Protein AF-A0AAE2RBQ9-F1 (afdb_monomer_lite)

Organism: Agrobacterium vitis (NCBI:txid373)

Structure (mmCIF, N/CA/C/O backbone):
data_AF-A0AAE2RBQ9-F1
#
_entry.id   AF-A0AAE2RBQ9-F1
#
loop_
_atom_site.group_PDB
_atom_site.id
_atom_site.type_symbol
_atom_site.label_atom_id
_atom_site.label_alt_id
_atom_site.label_comp_id
_atom_site.label_asym_id
_atom_site.label_entity_id
_atom_site.label_seq_id
_atom_site.pdbx_PDB_ins_code
_atom_site.Cartn_x
_atom_site.Cartn_y
_atom_site.Cartn_z
_atom_site.occupancy
_atom_site.B_iso_or_equiv
_atom_site.auth_seq_id
_atom_site.auth_comp_id
_atom_site.auth_asym_id
_atom_site.auth_atom_id
_atom_site.pdbx_PDB_model_num
ATOM 1 N N . MET A 1 1 ? -11.592 -17.927 -0.700 1.00 56.91 1 MET A N 1
ATOM 2 C CA . MET A 1 1 ? -10.384 -17.081 -0.813 1.00 56.91 1 MET A CA 1
ATOM 3 C C . MET A 1 1 ? -10.678 -15.760 -0.129 1.00 56.91 1 MET A C 1
ATOM 5 O O . MET A 1 1 ? -11.742 -15.210 -0.393 1.00 56.91 1 MET A O 1
ATOM 9 N N . ALA A 1 2 ? -9.801 -15.288 0.758 1.00 71.31 2 ALA A N 1
ATOM 10 C CA . ALA A 1 2 ? -9.926 -13.933 1.293 1.00 71.31 2 ALA A CA 1
ATOM 11 C C . ALA A 1 2 ? -9.709 -12.911 0.156 1.00 71.31 2 ALA A C 1
ATOM 13 O O . ALA A 1 2 ? -8.939 -13.206 -0.762 1.00 71.31 2 ALA A O 1
ATOM 14 N N . PRO A 1 3 ? -10.379 -11.748 0.176 1.00 84.94 3 PRO A N 1
ATOM 15 C CA . PRO A 1 3 ? -10.129 -10.688 -0.792 1.00 84.94 3 PRO A CA 1
ATOM 16 C C . PRO A 1 3 ? -8.656 -10.264 -0.810 1.00 84.94 3 PRO A C 1
ATOM 18 O O . PRO A 1 3 ? -7.997 -10.229 0.232 1.00 84.94 3 PRO A O 1
ATOM 21 N N . VAL A 1 4 ? -8.167 -9.922 -2.001 1.00 88.94 4 VAL A N 1
ATOM 22 C CA . VAL A 1 4 ? -6.833 -9.361 -2.219 1.00 88.94 4 VAL A CA 1
ATOM 23 C C . VAL A 1 4 ? -6.996 -8.030 -2.931 1.00 88.94 4 VAL A C 1
ATOM 25 O O . VAL A 1 4 ? -7.770 -7.931 -3.883 1.00 88.94 4 VAL A O 1
ATOM 28 N N . GLY A 1 5 ? -6.280 -7.018 -2.461 1.00 92.19 5 GLY A N 1
ATOM 29 C CA . GLY A 1 5 ? -6.156 -5.733 -3.132 1.00 92.19 5 GLY A CA 1
ATOM 30 C C . GLY A 1 5 ? -4.728 -5.527 -3.602 1.00 92.19 5 GLY A C 1
ATOM 31 O O . GLY A 1 5 ? -3.785 -5.900 -2.905 1.00 92.19 5 GLY A O 1
ATOM 32 N N . LEU A 1 6 ? -4.586 -4.959 -4.795 1.00 93.12 6 LEU A N 1
ATOM 33 C CA . LEU A 1 6 ? -3.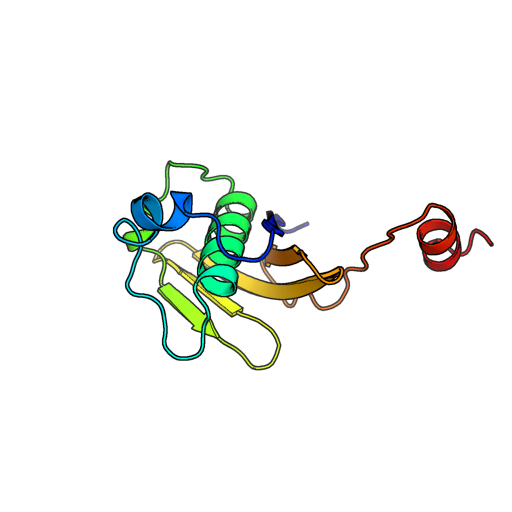301 -4.664 -5.411 1.00 93.12 6 LEU A CA 1
ATOM 34 C C . LEU A 1 6 ? -3.302 -3.226 -5.903 1.00 93.12 6 LEU A C 1
ATOM 36 O O . LEU A 1 6 ? -4.265 -2.776 -6.531 1.00 93.12 6 LEU A O 1
ATOM 40 N N . ASP A 1 7 ? -2.203 -2.536 -5.645 1.00 93.69 7 ASP A N 1
ATOM 41 C CA . ASP A 1 7 ? -1.952 -1.208 -6.175 1.00 93.69 7 ASP A CA 1
ATOM 42 C C . ASP A 1 7 ? -0.512 -1.069 -6.671 1.00 93.69 7 ASP A C 1
ATOM 44 O O . ASP A 1 7 ? 0.383 -1.754 -6.171 1.00 93.69 7 ASP A O 1
ATOM 48 N N . ILE A 1 8 ? -0.307 -0.222 -7.680 1.00 93.50 8 ILE A N 1
ATOM 49 C CA . ILE A 1 8 ? 1.002 0.071 -8.261 1.00 93.50 8 ILE A CA 1
ATOM 50 C C . ILE A 1 8 ? 1.130 1.565 -8.511 1.00 93.50 8 ILE A C 1
ATOM 52 O O . ILE A 1 8 ? 0.262 2.167 -9.138 1.00 93.50 8 ILE A O 1
ATOM 56 N N . GLU A 1 9 ? 2.250 2.139 -8.089 1.00 92.44 9 GLU A N 1
ATOM 57 C CA . GLU A 1 9 ? 2.519 3.563 -8.262 1.00 92.44 9 GLU A CA 1
ATOM 58 C C . GLU A 1 9 ? 3.924 3.811 -8.793 1.00 92.44 9 GLU A C 1
ATOM 60 O O . GLU A 1 9 ? 4.871 3.083 -8.481 1.00 92.44 9 GLU A O 1
ATOM 65 N N . GLN A 1 10 ? 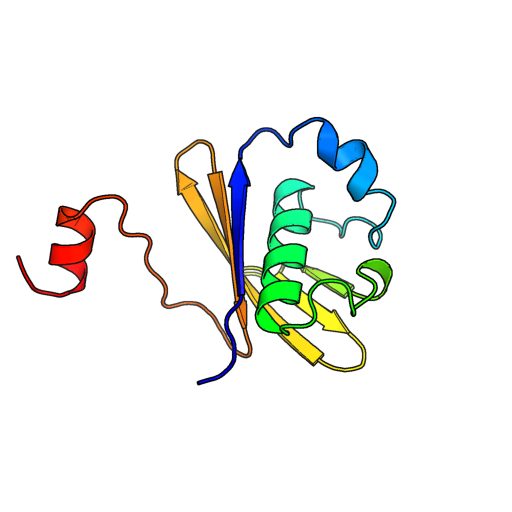4.048 4.864 -9.601 1.00 89.00 10 GLN A N 1
ATOM 66 C CA . GLN A 1 10 ? 5.302 5.271 -10.223 1.00 89.00 10 GLN A CA 1
ATOM 67 C C . GLN A 1 10 ? 6.100 6.231 -9.323 1.00 89.00 10 GLN A C 1
ATOM 69 O O . GLN A 1 10 ? 5.549 7.112 -8.667 1.00 89.00 10 GLN A O 1
ATOM 74 N N . MET A 1 11 ? 7.423 6.095 -9.359 1.00 81.06 11 MET A N 1
ATOM 75 C CA . MET A 1 11 ? 8.421 6.976 -8.770 1.00 81.06 11 MET A CA 1
ATOM 76 C C . MET A 1 11 ? 8.935 8.018 -9.783 1.00 81.06 11 MET A C 1
ATOM 78 O O . MET A 1 11 ? 9.141 7.688 -10.952 1.00 81.06 11 MET A O 1
ATOM 82 N N . PRO A 1 12 ? 9.245 9.249 -9.337 1.00 72.25 12 PRO A N 1
ATOM 83 C CA . PRO A 1 12 ? 8.943 9.774 -8.011 1.00 72.25 12 PRO A CA 1
ATOM 84 C C . PRO A 1 12 ? 7.434 9.977 -7.834 1.00 72.25 12 PRO A C 1
ATOM 86 O O . PRO A 1 12 ? 6.697 10.098 -8.812 1.00 72.25 12 PRO A O 1
ATOM 89 N N . ALA A 1 13 ? 7.016 10.064 -6.572 1.00 63.41 13 ALA A N 1
ATOM 90 C CA . ALA A 1 13 ? 5.719 10.591 -6.171 1.00 63.41 13 ALA A CA 1
ATOM 91 C C . ALA A 1 13 ? 5.331 11.786 -7.054 1.00 63.41 13 ALA A C 1
ATOM 93 O O . ALA A 1 13 ? 5.981 12.834 -6.996 1.00 63.41 13 ALA A O 1
ATOM 94 N N . ARG A 1 14 ? 4.325 11.631 -7.922 1.00 61.59 14 ARG A N 1
ATOM 95 C CA . ARG A 1 14 ? 3.901 12.734 -8.793 1.00 61.59 14 ARG A CA 1
ATOM 96 C C . ARG A 1 14 ? 3.313 13.854 -7.931 1.00 61.59 14 ARG A C 1
ATOM 98 O O . ARG A 1 14 ? 2.730 13.596 -6.880 1.00 61.59 14 ARG A O 1
ATOM 105 N N . ALA A 1 15 ? 3.407 15.094 -8.413 1.00 55.91 15 ALA A N 1
ATOM 106 C CA . ALA A 1 15 ? 2.919 16.291 -7.717 1.00 55.91 15 ALA A CA 1
ATOM 107 C C . ALA A 1 15 ? 1.465 16.180 -7.200 1.00 55.91 15 ALA A C 1
ATOM 109 O O . ALA A 1 15 ? 1.135 16.790 -6.189 1.00 55.91 15 ALA A O 1
ATOM 110 N N . GLY A 1 16 ? 0.626 15.348 -7.832 1.00 59.75 16 GLY A N 1
ATOM 111 C CA . GLY A 1 16 ? -0.762 15.108 -7.420 1.00 59.75 16 GLY A CA 1
ATOM 112 C C . GLY A 1 16 ? -0.941 14.485 -6.030 1.00 59.75 16 GLY A C 1
ATOM 113 O O . GLY A 1 16 ? -2.013 14.611 -5.452 1.00 59.75 16 GLY A O 1
ATOM 114 N N . TRP A 1 17 ? 0.086 13.868 -5.436 1.00 65.00 17 TRP A N 1
ATOM 115 C CA . TRP A 1 17 ? -0.023 13.383 -4.053 1.00 65.00 17 TRP A CA 1
ATOM 116 C C . TRP A 1 17 ? -0.051 14.512 -3.023 1.00 65.00 17 TRP A C 1
ATOM 118 O O . TRP A 1 17 ? -0.536 14.296 -1.915 1.00 65.00 17 TRP A O 1
ATOM 128 N N . GLY A 1 18 ? 0.427 15.712 -3.375 1.00 62.78 18 GLY A N 1
ATOM 129 C CA . GLY A 1 18 ? 0.358 16.884 -2.501 1.00 62.78 18 GLY A CA 1
ATOM 130 C C . GLY A 1 18 ? -1.072 17.249 -2.097 1.00 62.78 18 GLY A C 1
ATOM 131 O O . GLY A 1 18 ? -1.277 17.715 -0.982 1.00 62.78 18 GLY A O 1
ATOM 132 N N . ASP A 1 19 ? -2.053 16.951 -2.953 1.00 68.88 19 ASP A N 1
ATOM 133 C CA . ASP A 1 19 ? -3.475 17.201 -2.690 1.00 68.88 19 ASP A CA 1
ATOM 134 C C . ASP A 1 19 ? -4.161 16.029 -1.966 1.00 68.88 19 ASP A C 1
ATOM 136 O O . ASP A 1 19 ? -5.196 16.195 -1.320 1.00 68.88 19 ASP A O 1
ATOM 140 N N . VAL A 1 20 ? -3.586 14.826 -2.053 1.00 71.94 20 VAL A N 1
ATOM 141 C CA . VAL A 1 20 ? -4.174 13.598 -1.501 1.00 71.94 20 VAL A CA 1
ATOM 142 C C . VAL A 1 20 ? -3.659 13.320 -0.092 1.00 71.94 20 VAL A C 1
ATOM 144 O O . VAL A 1 20 ? -4.461 13.082 0.805 1.00 71.94 20 VAL A O 1
ATOM 147 N N . LEU A 1 21 ? -2.344 13.406 0.135 1.00 69.75 21 LEU A N 1
ATOM 148 C CA . LEU A 1 21 ? -1.707 13.083 1.418 1.00 69.75 21 LEU A CA 1
ATOM 149 C C . LEU A 1 21 ? -2.264 13.874 2.618 1.00 69.75 21 LEU A C 1
ATOM 151 O O . LEU A 1 21 ? -2.439 13.264 3.672 1.00 69.75 21 LEU A O 1
ATOM 155 N N . PRO A 1 22 ? -2.599 15.178 2.508 1.00 72.12 22 PRO A N 1
ATOM 156 C CA . PRO A 1 22 ? -3.202 15.920 3.618 1.00 72.12 22 PRO A CA 1
ATOM 157 C C . PRO A 1 22 ? -4.598 15.419 4.014 1.00 72.12 22 PRO A C 1
ATOM 159 O O . PRO A 1 22 ? -5.051 15.692 5.122 1.00 72.12 22 PRO A O 1
ATOM 162 N N . ASN A 1 23 ? -5.278 14.691 3.122 1.00 78.25 23 ASN A N 1
ATOM 163 C CA . ASN A 1 23 ? -6.594 14.099 3.364 1.00 78.25 23 ASN A CA 1
ATOM 164 C C . ASN A 1 23 ? -6.512 12.674 3.934 1.00 78.25 23 ASN A C 1
ATOM 166 O O . ASN A 1 23 ? -7.536 12.003 4.048 1.00 78.25 23 ASN A O 1
ATOM 170 N N . LEU A 1 24 ? -5.316 12.208 4.295 1.00 80.19 24 LEU A N 1
ATOM 171 C CA . LEU A 1 24 ? -5.076 10.902 4.904 1.00 80.19 24 LEU A CA 1
ATOM 172 C C . LEU A 1 24 ? -4.765 11.056 6.394 1.00 80.19 24 LEU A C 1
ATOM 174 O O . LEU A 1 24 ? -4.613 12.164 6.915 1.00 80.19 24 LEU A O 1
ATOM 178 N N . ALA A 1 25 ? -4.657 9.927 7.097 1.00 82.50 25 ALA A N 1
ATOM 179 C CA . ALA A 1 25 ? -4.058 9.948 8.423 1.00 82.50 25 ALA A CA 1
ATOM 180 C C . ALA A 1 25 ? -2.579 10.394 8.320 1.00 82.50 25 ALA A C 1
ATOM 182 O O . ALA A 1 25 ? -1.971 10.306 7.248 1.00 82.50 25 ALA A O 1
ATOM 183 N N . PRO A 1 26 ? -1.977 10.894 9.413 1.00 86.69 26 PRO A N 1
ATOM 184 C CA . PRO A 1 26 ? -0.573 11.286 9.401 1.00 86.69 26 PRO A CA 1
ATOM 185 C C . PRO A 1 26 ? 0.331 10.156 8.898 1.00 86.69 26 PRO A C 1
ATOM 187 O O . PRO A 1 26 ? 0.168 9.004 9.307 1.00 86.69 26 PRO A O 1
ATOM 190 N N . LEU A 1 27 ? 1.303 10.502 8.047 1.00 87.62 27 LEU A N 1
ATOM 191 C CA . LEU A 1 27 ? 2.288 9.559 7.517 1.00 87.62 27 LEU A CA 1
ATOM 192 C C . LEU A 1 27 ? 2.991 8.824 8.677 1.00 87.62 27 LEU A C 1
ATOM 194 O O . LEU A 1 27 ? 3.657 9.480 9.486 1.00 87.62 27 LEU A O 1
ATOM 198 N N . PRO A 1 28 ? 2.876 7.486 8.775 1.00 88.69 28 PRO A N 1
ATOM 199 C CA . PRO A 1 28 ? 3.516 6.736 9.847 1.00 88.69 28 PRO A CA 1
ATOM 200 C C . PRO A 1 28 ? 5.042 6.834 9.785 1.00 88.69 28 PRO A C 1
ATOM 202 O O . PRO A 1 28 ? 5.643 6.805 8.708 1.00 88.69 28 PRO A O 1
ATOM 205 N N . ALA A 1 29 ? 5.685 6.885 10.954 1.00 86.94 29 ALA A N 1
ATOM 206 C CA . ALA A 1 29 ? 7.140 6.851 11.044 1.00 86.94 29 ALA A CA 1
ATOM 207 C C . ALA A 1 29 ? 7.702 5.592 10.359 1.00 86.94 29 ALA A C 1
ATOM 209 O O . ALA A 1 29 ? 7.192 4.487 10.545 1.00 86.94 29 ALA A O 1
ATOM 210 N N . GLY A 1 30 ? 8.766 5.768 9.572 1.00 85.81 30 GLY A N 1
ATOM 211 C CA . GLY A 1 30 ? 9.416 4.675 8.844 1.00 85.81 30 GLY A CA 1
ATOM 212 C C . GLY A 1 30 ? 8.781 4.318 7.496 1.00 85.81 30 GLY A C 1
ATOM 213 O O . GLY A 1 30 ? 9.315 3.447 6.816 1.00 85.81 30 GLY A O 1
ATOM 214 N N . LEU A 1 31 ? 7.700 4.988 7.077 1.00 89.06 31 LEU A N 1
ATOM 215 C CA . LEU A 1 31 ? 7.142 4.848 5.729 1.00 89.06 31 LEU A CA 1
ATOM 216 C C . LEU A 1 31 ? 7.456 6.068 4.864 1.00 89.06 31 LEU A C 1
ATOM 218 O O . LEU A 1 31 ? 7.328 7.211 5.296 1.00 89.06 31 LEU A O 1
ATOM 222 N N . SER A 1 32 ? 7.821 5.823 3.607 1.00 89.06 32 SER A N 1
ATOM 223 C CA . SER A 1 32 ? 7.795 6.867 2.580 1.00 89.06 32 SER A CA 1
ATOM 224 C C . SER A 1 32 ? 6.356 7.172 2.147 1.00 89.06 32 SER A C 1
ATOM 226 O O . SER A 1 32 ? 5.468 6.327 2.267 1.00 89.06 32 SER A O 1
ATOM 228 N N . ALA A 1 33 ? 6.129 8.355 1.569 1.00 86.81 33 ALA A N 1
ATOM 229 C CA . ALA A 1 33 ? 4.828 8.723 1.003 1.00 86.81 33 ALA A CA 1
ATOM 230 C C . ALA A 1 33 ? 4.330 7.716 -0.054 1.00 86.81 33 ALA A C 1
ATOM 232 O O . ALA A 1 33 ? 3.148 7.394 -0.075 1.00 86.81 33 ALA A O 1
ATOM 233 N N . LEU A 1 34 ? 5.239 7.173 -0.875 1.00 88.88 34 LEU A N 1
ATOM 234 C CA . LEU A 1 34 ? 4.926 6.155 -1.886 1.00 88.88 34 LEU A CA 1
ATOM 235 C C . LEU A 1 34 ? 4.452 4.857 -1.241 1.00 88.88 34 LEU A C 1
ATOM 237 O O . LEU A 1 34 ? 3.419 4.321 -1.633 1.00 88.88 34 LEU A O 1
ATOM 241 N N . GLN A 1 35 ? 5.189 4.361 -0.244 1.00 91.31 35 GLN A N 1
ATOM 242 C CA . GLN A 1 35 ? 4.792 3.163 0.496 1.00 91.31 35 GLN A CA 1
ATOM 243 C C . GLN A 1 35 ? 3.442 3.363 1.175 1.00 91.31 35 GLN A C 1
ATOM 245 O O . GLN A 1 35 ? 2.590 2.482 1.120 1.00 91.31 35 GLN A O 1
ATOM 250 N N . TYR A 1 36 ? 3.237 4.526 1.790 1.00 91.06 36 TYR A N 1
ATOM 251 C CA . TYR A 1 36 ? 2.002 4.818 2.496 1.00 91.06 36 TYR A CA 1
ATOM 252 C C . TYR A 1 36 ? 0.802 4.872 1.548 1.00 91.06 36 TYR A C 1
ATOM 254 O O . TYR A 1 36 ? -0.166 4.148 1.762 1.00 91.06 36 TYR A O 1
ATOM 262 N N . TRP A 1 37 ? 0.896 5.641 0.462 1.00 90.31 37 TRP A N 1
ATOM 263 C CA . TRP A 1 37 ? -0.175 5.765 -0.524 1.00 90.31 37 TRP A CA 1
ATOM 264 C C . TRP A 1 37 ? -0.529 4.421 -1.181 1.00 90.31 37 TRP A C 1
ATOM 266 O O . TRP A 1 37 ? -1.678 3.987 -1.102 1.00 90.31 37 TRP A O 1
ATOM 276 N N . THR A 1 38 ? 0.467 3.704 -1.714 1.00 92.06 38 THR A N 1
ATOM 277 C CA . THR A 1 38 ? 0.243 2.385 -2.345 1.00 92.06 38 THR A CA 1
ATOM 278 C C . THR A 1 38 ? -0.410 1.384 -1.397 1.00 92.06 38 THR A C 1
ATOM 280 O O . THR A 1 38 ? -1.263 0.589 -1.792 1.00 92.06 38 THR A O 1
ATOM 283 N N . ALA A 1 39 ? -0.039 1.408 -0.117 1.00 92.62 39 ALA A N 1
ATOM 284 C CA . ALA A 1 39 ? -0.587 0.483 0.861 1.00 92.62 39 ALA A CA 1
ATOM 285 C C . ALA A 1 39 ? -2.018 0.837 1.299 1.00 92.62 39 ALA A C 1
ATOM 287 O O . ALA A 1 39 ? -2.806 -0.079 1.560 1.00 92.62 39 ALA A O 1
ATOM 288 N N . ILE A 1 40 ? -2.383 2.124 1.331 1.00 91.81 40 ILE A N 1
ATOM 289 C CA . ILE A 1 40 ? -3.775 2.561 1.521 1.00 91.81 40 ILE A CA 1
ATOM 290 C C . ILE A 1 40 ? -4.632 2.051 0.367 1.00 91.81 40 ILE A C 1
ATOM 292 O O . ILE A 1 40 ? -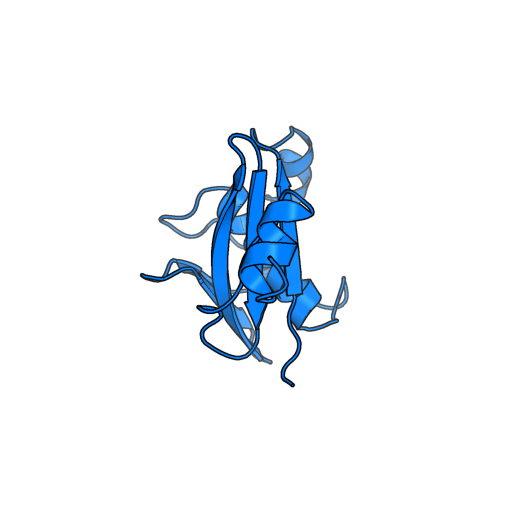5.616 1.355 0.610 1.00 91.81 40 ILE A O 1
ATOM 296 N N . GLU A 1 41 ? -4.236 2.322 -0.875 1.00 92.00 41 GLU A N 1
ATOM 297 C CA . GLU A 1 41 ? -4.983 1.907 -2.067 1.00 92.00 41 GLU A CA 1
ATOM 298 C C . GLU A 1 41 ? -5.142 0.384 -2.140 1.00 92.00 41 GLU A C 1
ATOM 300 O O . GLU A 1 41 ? -6.253 -0.129 -2.308 1.00 92.00 41 GLU A O 1
ATOM 305 N N . ALA A 1 42 ? -4.062 -0.372 -1.914 1.00 93.12 42 ALA A N 1
ATOM 306 C CA . ALA A 1 42 ? -4.134 -1.830 -1.841 1.00 93.12 42 ALA A CA 1
ATOM 307 C C . ALA A 1 42 ? -5.095 -2.298 -0.732 1.00 93.12 42 ALA A C 1
ATOM 309 O O . ALA A 1 42 ? -5.861 -3.242 -0.933 1.00 93.12 42 ALA A O 1
ATOM 310 N N . THR A 1 43 ? -5.113 -1.625 0.421 1.00 92.44 43 THR A N 1
ATOM 311 C CA . THR A 1 43 ? -6.032 -1.941 1.524 1.00 92.44 43 THR A CA 1
ATOM 312 C C . THR A 1 43 ? -7.490 -1.670 1.152 1.00 92.44 43 THR A C 1
ATOM 314 O O . THR A 1 43 ? -8.334 -2.551 1.330 1.00 92.44 43 THR A O 1
ATOM 317 N N . LEU A 1 44 ? -7.798 -0.498 0.592 1.00 90.94 44 LEU A N 1
ATOM 318 C CA . LEU A 1 44 ? -9.153 -0.125 0.166 1.00 90.94 44 LEU A CA 1
ATOM 319 C C . LEU A 1 44 ? -9.690 -1.082 -0.907 1.00 90.94 44 LEU A C 1
ATOM 321 O O . LEU A 1 44 ? -10.844 -1.521 -0.850 1.00 90.94 44 LEU A O 1
ATOM 325 N N . LYS A 1 45 ? -8.828 -1.485 -1.848 1.00 91.75 45 LYS A N 1
ATOM 326 C CA . LYS A 1 45 ? -9.148 -2.482 -2.878 1.00 91.75 45 LYS A CA 1
ATOM 327 C C . LYS A 1 45 ? -9.404 -3.864 -2.278 1.00 91.75 45 LYS A C 1
ATOM 329 O O . LYS A 1 45 ? -10.346 -4.537 -2.697 1.00 91.75 45 LYS A O 1
ATOM 334 N N . ALA A 1 46 ? -8.633 -4.273 -1.268 1.00 91.25 46 ALA A N 1
ATOM 335 C CA . ALA A 1 46 ? -8.853 -5.540 -0.570 1.00 91.25 46 ALA A CA 1
ATOM 336 C C . ALA A 1 46 ? -10.208 -5.551 0.155 1.00 91.25 46 ALA A C 1
ATOM 338 O O . ALA A 1 46 ? -10.930 -6.543 0.098 1.00 91.25 46 ALA A O 1
ATOM 339 N N . GLN A 1 47 ? -10.588 -4.438 0.782 1.00 88.94 47 GLN A N 1
ATOM 340 C CA . GLN A 1 47 ? -11.864 -4.324 1.494 1.00 88.94 47 GLN A CA 1
ATOM 341 C C . GLN A 1 47 ? -13.070 -4.119 0.573 1.00 88.94 47 GLN A C 1
ATOM 343 O O . GLN A 1 47 ? -14.206 -4.232 1.025 1.00 88.94 47 GLN A O 1
ATOM 348 N N . ARG A 1 48 ? -12.847 -3.862 -0.725 1.00 86.19 48 ARG A N 1
ATOM 349 C CA . ARG A 1 48 ? -13.902 -3.556 -1.711 1.00 86.19 48 ARG A CA 1
ATOM 350 C C . ARG A 1 48 ? -14.766 -2.360 -1.301 1.00 86.19 48 ARG A C 1
ATOM 352 O O . ARG A 1 48 ? -15.913 -2.248 -1.724 1.00 86.19 48 ARG A O 1
ATOM 359 N N . THR A 1 49 ? -14.214 -1.476 -0.478 1.00 74.25 49 THR A N 1
ATOM 360 C CA . THR A 1 49 ? -14.920 -0.308 0.047 1.00 74.25 49 THR A CA 1
ATOM 361 C C . THR A 1 49 ? -14.815 0.885 -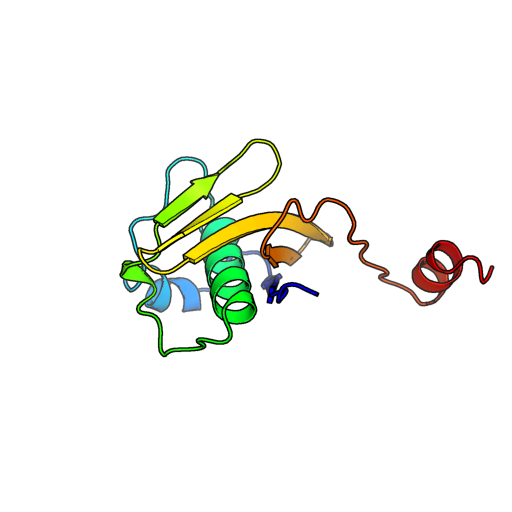0.892 1.00 74.25 49 THR A C 1
ATOM 363 O O . THR A 1 49 ? -15.647 1.779 -0.801 1.00 74.25 49 THR A O 1
ATOM 366 N N . ALA A 1 50 ? -13.846 0.906 -1.817 1.00 71.31 50 ALA A N 1
ATOM 367 C CA . ALA A 1 50 ? -13.555 2.079 -2.644 1.00 71.31 50 ALA A CA 1
ATOM 368 C C . ALA A 1 50 ? -13.521 3.351 -1.765 1.00 71.31 50 ALA A C 1
ATOM 370 O O . ALA A 1 50 ? -12.753 3.403 -0.809 1.00 71.31 50 ALA A O 1
ATOM 371 N N . PHE A 1 51 ? -14.395 4.325 -2.029 1.00 67.88 51 PHE A N 1
ATOM 372 C CA . PHE A 1 51 ? -14.499 5.580 -1.272 1.00 67.88 51 PHE A CA 1
ATOM 373 C C . PHE A 1 51 ? -15.446 5.528 -0.061 1.00 67.88 51 PHE A C 1
ATOM 375 O O . PHE A 1 51 ? -15.640 6.546 0.596 1.00 67.88 51 PHE A O 1
ATOM 382 N N . ALA A 1 52 ? -16.072 4.385 0.239 1.00 75.19 52 ALA A N 1
ATOM 383 C CA . ALA A 1 52 ? -16.972 4.267 1.392 1.00 75.19 52 ALA A CA 1
ATOM 384 C C . ALA A 1 52 ? -16.226 4.237 2.737 1.00 75.19 52 ALA A C 1
ATOM 386 O O . ALA A 1 52 ? -16.840 4.487 3.772 1.00 75.19 52 ALA A O 1
ATOM 387 N N . LEU A 1 53 ? -14.918 3.958 2.732 1.00 77.00 53 LEU A N 1
ATOM 388 C CA . LEU A 1 53 ? -14.071 4.091 3.913 1.00 77.00 53 LEU A CA 1
ATOM 389 C C . LEU A 1 53 ? -13.355 5.443 3.878 1.00 77.00 53 LEU A C 1
ATOM 391 O O . LEU A 1 53 ? -12.656 5.735 2.911 1.00 77.00 53 LEU A O 1
ATOM 395 N N . ASP A 1 54 ? -13.473 6.223 4.953 1.00 83.81 54 ASP A N 1
ATOM 396 C CA . ASP A 1 54 ? -12.647 7.414 5.158 1.00 83.81 54 ASP A CA 1
ATOM 397 C C . ASP A 1 54 ? -11.180 6.992 5.389 1.00 83.81 54 ASP A C 1
ATOM 399 O O . ASP A 1 54 ? -10.883 6.371 6.419 1.00 83.81 54 ASP A O 1
ATOM 403 N N . PRO A 1 55 ? -10.240 7.325 4.481 1.00 81.31 55 PRO A N 1
ATOM 404 C CA . PRO A 1 55 ? -8.841 6.920 4.609 1.00 81.31 55 PRO A CA 1
ATOM 405 C C . PRO A 1 55 ? -8.157 7.459 5.873 1.00 81.31 55 PRO A C 1
ATOM 407 O O . PRO A 1 55 ? -7.160 6.893 6.320 1.00 81.31 55 PRO A O 1
ATOM 410 N N . ARG A 1 56 ? -8.697 8.518 6.493 1.00 85.69 56 ARG A N 1
ATOM 411 C CA . ARG A 1 56 ? -8.177 9.091 7.747 1.00 85.69 56 ARG A CA 1
ATOM 412 C C . ARG A 1 56 ? -8.393 8.187 8.954 1.00 85.69 56 ARG A C 1
ATOM 414 O O . ARG A 1 56 ? -7.724 8.354 9.970 1.00 85.69 56 ARG A O 1
ATOM 421 N N . LEU A 1 57 ? -9.321 7.238 8.857 1.00 85.69 57 LEU A N 1
ATOM 422 C CA . LEU A 1 57 ? -9.580 6.253 9.906 1.00 85.69 57 LEU A CA 1
ATOM 423 C C . LEU A 1 57 ? -8.664 5.029 9.797 1.00 85.69 57 LEU A C 1
ATOM 425 O O . LEU A 1 57 ? -8.675 4.178 10.689 1.00 85.69 57 LEU A O 1
ATOM 429 N N . LEU A 1 58 ? -7.878 4.926 8.722 1.00 88.81 58 LEU A N 1
ATOM 430 C CA . LEU A 1 58 ? -6.990 3.799 8.501 1.00 88.81 58 LEU A CA 1
ATOM 431 C C . LEU A 1 58 ? -5.673 4.001 9.255 1.00 88.81 58 LEU A C 1
ATOM 433 O O . LEU A 1 58 ? -4.851 4.851 8.915 1.00 88.81 58 LEU A O 1
ATOM 437 N N . GLN A 1 59 ? -5.451 3.174 10.271 1.00 91.50 59 GLN A N 1
ATOM 438 C CA . GLN A 1 59 ? -4.177 3.106 10.971 1.00 91.50 59 GLN A CA 1
ATOM 439 C C . GLN A 1 59 ? -3.229 2.206 10.193 1.00 91.50 59 GLN A C 1
ATOM 441 O O . GLN A 1 59 ? -3.564 1.060 9.892 1.00 91.50 59 GLN A O 1
ATOM 446 N N . MET A 1 60 ? -2.035 2.710 9.899 1.00 91.81 60 MET A N 1
ATOM 447 C CA . MET A 1 60 ? -1.015 1.961 9.179 1.00 91.81 60 MET A CA 1
ATOM 448 C C . MET A 1 60 ? 0.298 1.935 9.938 1.00 91.81 60 MET A C 1
ATOM 450 O O . MET A 1 60 ? 0.693 2.921 10.560 1.00 91.81 60 MET A O 1
ATOM 454 N N . CYS A 1 61 ? 1.003 0.816 9.838 1.00 91.50 61 CYS A N 1
ATOM 455 C CA . CYS A 1 61 ? 2.367 0.702 10.324 1.00 91.50 61 CYS A CA 1
ATOM 456 C C . CYS A 1 61 ? 3.215 -0.176 9.406 1.00 91.50 61 CYS A C 1
ATOM 458 O O . CYS A 1 61 ? 2.724 -1.119 8.776 1.00 91.50 61 CYS A O 1
ATOM 460 N N . ALA A 1 62 ? 4.508 0.144 9.359 1.00 90.75 62 ALA A N 1
ATOM 461 C CA . ALA A 1 62 ? 5.513 -0.761 8.829 1.00 90.75 62 ALA A CA 1
ATOM 462 C C . ALA A 1 62 ? 5.596 -2.018 9.709 1.00 90.75 62 ALA A C 1
ATOM 464 O O . ALA A 1 62 ? 5.432 -1.965 10.928 1.00 90.75 62 ALA A O 1
ATOM 465 N N . SER A 1 63 ? 5.892 -3.144 9.082 1.00 86.69 63 SER A N 1
ATOM 466 C CA . SER A 1 63 ? 6.238 -4.408 9.726 1.00 86.69 63 SER A CA 1
ATOM 467 C C . SER A 1 63 ? 7.454 -5.000 9.019 1.00 86.69 63 SER A C 1
ATOM 469 O O . SER A 1 63 ? 7.786 -4.572 7.916 1.00 86.69 63 SER A O 1
ATOM 471 N N . GLU A 1 64 ? 8.110 -5.980 9.639 1.00 82.25 64 GLU A N 1
ATOM 472 C CA . GLU A 1 64 ? 9.336 -6.596 9.107 1.00 82.25 64 GLU A CA 1
ATOM 473 C C . GLU A 1 64 ? 9.185 -7.082 7.652 1.00 82.25 64 GLU A C 1
ATOM 475 O O . GLU A 1 64 ? 10.076 -6.865 6.837 1.00 82.25 64 GLU A O 1
ATOM 480 N N . ASP A 1 65 ? 8.019 -7.635 7.299 1.00 79.44 65 ASP A N 1
ATOM 481 C CA . ASP A 1 65 ? 7.743 -8.194 5.967 1.00 79.44 65 ASP A CA 1
ATOM 482 C C . ASP A 1 65 ? 6.854 -7.309 5.070 1.00 79.44 65 ASP A C 1
ATOM 484 O O . ASP A 1 65 ? 6.367 -7.766 4.031 1.00 79.44 65 ASP A O 1
ATOM 488 N N . GLY A 1 66 ? 6.569 -6.063 5.461 1.00 90.69 66 GLY A N 1
ATOM 489 C CA . GLY A 1 66 ? 5.621 -5.220 4.730 1.00 90.69 66 GLY A CA 1
ATOM 490 C C . GLY A 1 66 ? 4.857 -4.251 5.619 1.00 90.69 66 GLY A C 1
ATOM 491 O O . GLY A 1 66 ? 5.459 -3.471 6.350 1.00 90.69 66 GLY A O 1
ATOM 492 N N . PHE A 1 67 ? 3.527 -4.306 5.599 1.00 92.44 67 PHE A N 1
ATOM 493 C CA . PHE A 1 67 ? 2.672 -3.429 6.399 1.00 92.44 67 PHE A CA 1
ATOM 494 C C . PHE A 1 67 ? 1.490 -4.130 7.042 1.00 92.44 67 PHE A C 1
ATOM 496 O O . PHE A 1 67 ? 1.029 -5.190 6.613 1.00 92.44 67 PHE A O 1
ATOM 503 N N . GLN A 1 68 ? 0.945 -3.457 8.047 1.00 92.75 68 GLN A N 1
ATOM 504 C CA . GLN A 1 68 ? -0.384 -3.731 8.563 1.00 92.75 68 GLN A CA 1
ATOM 505 C C . GLN A 1 68 ? -1.243 -2.485 8.399 1.00 92.75 68 GLN A C 1
ATOM 507 O O . GLN A 1 68 ? -0.774 -1.366 8.615 1.00 92.75 68 GLN A O 1
ATOM 512 N N . ALA A 1 69 ? -2.503 -2.694 8.032 1.00 91.69 69 ALA A N 1
ATOM 513 C CA . ALA A 1 69 ? -3.510 -1.650 7.993 1.00 91.69 69 ALA A CA 1
ATOM 514 C C . ALA A 1 69 ? -4.734 -2.100 8.791 1.00 91.69 69 ALA A C 1
ATOM 516 O O . ALA A 1 69 ? -5.182 -3.245 8.679 1.00 91.69 69 ALA A O 1
ATOM 517 N N . ARG A 1 70 ? -5.240 -1.216 9.647 1.00 90.88 70 ARG A N 1
ATOM 518 C CA . ARG A 1 70 ? -6.315 -1.521 10.590 1.00 90.88 70 ARG A CA 1
ATOM 519 C C . ARG A 1 70 ? -7.329 -0.392 10.641 1.00 90.88 70 ARG A C 1
ATOM 521 O O . ARG A 1 70 ? -6.970 0.782 10.652 1.00 90.88 70 ARG A O 1
ATOM 528 N N . SER A 1 71 ? -8.589 -0.776 10.730 1.00 87.62 71 SER A N 1
ATOM 529 C CA . SER A 1 71 ? -9.711 0.067 11.122 1.00 87.62 71 SER A CA 1
ATOM 530 C C . SER A 1 71 ? -10.463 -0.639 12.264 1.00 87.62 71 SER A C 1
ATOM 532 O O . SER A 1 71 ? -10.118 -1.773 12.613 1.00 87.62 71 SER A O 1
ATOM 534 N N . PRO A 1 72 ? -11.500 -0.026 12.858 1.00 85.12 72 PRO A N 1
ATOM 535 C CA . PRO A 1 72 ? -12.368 -0.732 13.801 1.00 85.12 72 PRO A CA 1
ATOM 536 C C . PRO A 1 72 ? -13.066 -1.970 13.206 1.00 85.12 72 PRO A C 1
ATOM 538 O O . PRO A 1 72 ? -13.441 -2.872 13.949 1.00 85.12 72 PRO A O 1
ATOM 541 N N . GLU A 1 73 ? -13.242 -2.018 11.883 1.00 85.12 73 GLU A N 1
ATOM 542 C CA . GLU A 1 73 ? -14.040 -3.038 11.189 1.00 85.12 73 GLU A CA 1
ATOM 543 C C . GLU A 1 73 ? -13.193 -4.171 10.603 1.00 85.12 73 GLU A C 1
ATOM 545 O O . GLU A 1 73 ? -13.685 -5.283 10.411 1.00 85.12 73 GLU A O 1
ATOM 550 N N . PHE A 1 74 ? -11.918 -3.911 10.309 1.00 86.94 74 PHE A N 1
ATOM 551 C CA . PHE A 1 74 ? -11.048 -4.892 9.673 1.00 86.94 74 PHE A CA 1
ATOM 552 C C . PHE A 1 74 ? -9.576 -4.696 10.032 1.00 86.94 74 PHE A C 1
ATOM 554 O O . PHE A 1 74 ? -9.108 -3.611 10.379 1.00 86.94 74 PHE A O 1
ATOM 561 N N . ALA A 1 75 ? -8.814 -5.768 9.849 1.00 89.44 75 ALA A N 1
ATOM 562 C CA . ALA A 1 75 ? -7.363 -5.738 9.841 1.00 89.44 75 ALA A CA 1
ATOM 563 C C . ALA A 1 75 ? -6.856 -6.504 8.621 1.00 89.44 75 ALA A C 1
ATOM 565 O O . ALA A 1 75 ? -7.326 -7.606 8.330 1.00 89.44 75 ALA A O 1
ATOM 566 N N . VAL A 1 76 ? -5.888 -5.924 7.918 1.00 89.94 76 VAL A N 1
ATOM 567 C CA . VAL A 1 76 ? -5.186 -6.582 6.817 1.00 89.94 76 VAL A CA 1
ATOM 568 C C . VAL A 1 76 ? -3.686 -6.485 6.999 1.00 89.94 76 VAL A C 1
ATOM 570 O O . VAL A 1 76 ? -3.158 -5.569 7.635 1.00 89.94 76 VAL A O 1
ATOM 573 N N . SER A 1 77 ? -2.999 -7.448 6.404 1.00 91.12 77 SER A N 1
ATOM 574 C CA . SER A 1 77 ? -1.558 -7.407 6.219 1.00 91.12 77 SER A CA 1
ATOM 575 C C . SER A 1 77 ? -1.253 -7.320 4.736 1.00 91.12 77 SER A C 1
ATOM 577 O O . SER A 1 77 ? -2.012 -7.805 3.892 1.00 91.12 77 SER A O 1
ATOM 579 N N . GLY A 1 78 ? -0.133 -6.695 4.423 1.00 91.62 78 GLY A N 1
ATOM 580 C CA . GLY A 1 78 ? 0.331 -6.585 3.061 1.00 91.62 78 GLY A CA 1
ATOM 581 C C . GLY A 1 78 ? 1.837 -6.492 2.977 1.00 91.62 78 GLY A C 1
ATOM 582 O O . GLY A 1 78 ? 2.538 -6.430 3.984 1.00 91.62 78 GLY A O 1
ATOM 583 N N . SER A 1 79 ? 2.325 -6.511 1.751 1.00 91.94 79 SER A N 1
ATOM 584 C CA . SER A 1 79 ? 3.747 -6.455 1.431 1.00 91.94 79 SER A CA 1
ATOM 585 C C . SER A 1 79 ? 3.963 -5.553 0.233 1.00 91.94 79 SER A C 1
ATOM 587 O O . SER A 1 79 ? 3.117 -5.507 -0.665 1.00 91.94 79 SER A O 1
ATOM 589 N N . TRP A 1 80 ? 5.113 -4.887 0.205 1.00 91.12 80 TRP A N 1
ATOM 590 C CA . TRP A 1 80 ? 5.569 -4.150 -0.965 1.00 91.12 80 TRP A CA 1
ATOM 591 C C . TRP A 1 80 ? 6.585 -4.963 -1.760 1.00 91.12 80 TRP A C 1
ATOM 593 O O . TRP A 1 80 ? 7.377 -5.707 -1.186 1.00 91.12 80 TRP A O 1
ATOM 603 N N . CYS A 1 81 ? 6.609 -4.774 -3.076 1.00 89.19 81 CYS A N 1
ATOM 604 C CA . CYS A 1 81 ? 7.689 -5.252 -3.933 1.00 89.19 81 CYS A CA 1
ATOM 605 C C . CYS A 1 81 ? 7.962 -4.226 -5.039 1.00 89.19 81 CYS A C 1
ATOM 607 O O . CYS A 1 81 ? 7.007 -3.712 -5.630 1.00 89.19 81 CYS A O 1
ATOM 609 N N . PRO A 1 82 ? 9.234 -3.935 -5.359 1.00 89.12 82 PRO A N 1
ATOM 610 C CA . PRO A 1 82 ? 9.575 -3.187 -6.563 1.00 89.12 82 PRO A CA 1
ATOM 611 C C . PRO A 1 82 ? 9.085 -3.927 -7.814 1.00 89.12 82 PRO A C 1
ATOM 613 O O . PRO A 1 82 ? 9.494 -5.061 -8.087 1.00 89.12 82 PRO A O 1
ATOM 616 N N . ALA A 1 83 ? 8.210 -3.286 -8.588 1.00 87.75 83 ALA A N 1
ATOM 617 C CA . ALA A 1 83 ? 7.756 -3.837 -9.858 1.00 87.75 83 ALA A CA 1
ATOM 618 C C . ALA A 1 83 ? 8.829 -3.702 -10.931 1.00 87.75 83 ALA A C 1
ATOM 620 O O . ALA A 1 83 ? 8.994 -4.615 -11.729 1.00 87.75 83 ALA A O 1
ATOM 621 N N . ASP A 1 84 ? 9.587 -2.616 -10.899 1.00 88.00 84 ASP A N 1
ATOM 622 C CA . ASP A 1 84 ? 10.787 -2.325 -11.681 1.00 88.00 84 ASP A CA 1
ATOM 623 C C . ASP A 1 84 ? 11.537 -1.168 -10.982 1.00 88.00 84 ASP A C 1
ATOM 625 O O . ASP A 1 84 ? 11.254 -0.865 -9.820 1.00 88.00 84 ASP A O 1
ATOM 629 N N . ASP A 1 85 ? 12.480 -0.521 -11.668 1.00 88.19 85 ASP A N 1
ATOM 630 C CA . ASP A 1 85 ? 13.280 0.586 -11.119 1.00 88.19 85 ASP A CA 1
ATOM 631 C C . ASP A 1 85 ? 12.467 1.868 -10.854 1.00 88.19 85 ASP A C 1
ATOM 633 O O . ASP A 1 85 ? 12.951 2.809 -10.222 1.00 88.19 85 ASP A O 1
ATOM 637 N N . HIS A 1 86 ? 11.228 1.926 -11.338 1.00 89.38 86 HIS A N 1
ATOM 638 C CA . HIS A 1 86 ? 10.369 3.100 -11.304 1.00 89.38 86 HIS A CA 1
ATOM 639 C C . HIS A 1 86 ? 9.014 2.847 -10.659 1.00 89.38 86 HIS A C 1
ATOM 641 O O . HIS A 1 86 ? 8.280 3.808 -10.482 1.00 89.38 86 HIS A O 1
ATOM 647 N N . HIS A 1 87 ? 8.657 1.620 -10.292 1.00 91.06 87 HIS A N 1
ATOM 648 C CA . HIS A 1 87 ? 7.326 1.319 -9.776 1.00 91.06 87 HIS A CA 1
ATOM 649 C C . HIS A 1 87 ? 7.374 0.486 -8.499 1.00 91.06 87 HIS A C 1
ATOM 651 O O . HIS A 1 87 ? 8.139 -0.474 -8.382 1.00 91.06 87 HIS A O 1
ATOM 657 N N . LEU A 1 88 ? 6.494 0.815 -7.555 1.00 91.31 88 LEU A N 1
ATOM 658 C CA . LEU A 1 88 ? 6.272 0.043 -6.338 1.00 91.31 88 LEU A CA 1
ATOM 659 C C . LEU A 1 88 ? 4.883 -0.586 -6.378 1.00 91.31 88 LEU A C 1
ATOM 661 O O . LEU A 1 88 ? 3.902 0.119 -6.599 1.00 91.31 88 LEU A O 1
ATOM 665 N N . ILE A 1 89 ? 4.802 -1.893 -6.127 1.00 92.81 89 ILE A N 1
ATOM 666 C CA . ILE A 1 89 ? 3.539 -2.609 -5.930 1.00 92.81 89 ILE A CA 1
ATOM 667 C C . ILE A 1 89 ? 3.307 -2.830 -4.441 1.00 92.81 89 ILE A C 1
ATOM 669 O O . ILE A 1 89 ? 4.223 -3.245 -3.729 1.00 92.81 89 ILE A O 1
ATOM 673 N N . ALA A 1 90 ? 2.068 -2.632 -3.998 1.00 93.12 90 ALA A N 1
ATOM 674 C CA . ALA A 1 90 ? 1.562 -3.102 -2.717 1.00 93.12 90 ALA A CA 1
ATOM 675 C C . ALA A 1 90 ? 0.476 -4.163 -2.937 1.00 93.12 90 ALA A C 1
ATOM 677 O O . ALA A 1 90 ? -0.406 -4.002 -3.782 1.00 93.12 90 ALA A O 1
ATOM 678 N N . VAL A 1 91 ? 0.516 -5.233 -2.144 1.00 92.75 91 VAL A N 1
ATOM 679 C CA . VAL A 1 91 ? -0.528 -6.268 -2.116 1.00 92.75 91 VAL A CA 1
ATOM 680 C C . VAL A 1 91 ? -1.023 -6.433 -0.687 1.00 92.75 91 VAL A C 1
ATOM 682 O O . VAL A 1 91 ? -0.211 -6.662 0.206 1.00 92.75 91 VAL A O 1
ATOM 685 N N . ALA A 1 92 ? -2.336 -6.340 -0.466 1.00 92.12 92 ALA A N 1
ATOM 686 C CA . ALA A 1 92 ? -2.979 -6.460 0.845 1.00 92.12 92 ALA A CA 1
ATOM 687 C C . ALA A 1 92 ? -4.026 -7.586 0.874 1.00 92.12 92 ALA A C 1
ATOM 689 O O . ALA A 1 92 ? -4.730 -7.821 -0.109 1.00 92.12 92 ALA A O 1
ATOM 690 N N . GLY A 1 93 ? -4.179 -8.261 2.017 1.00 88.88 93 GLY A N 1
ATOM 691 C CA . GLY A 1 93 ? -5.275 -9.203 2.262 1.00 88.88 93 GLY A CA 1
ATOM 692 C C . GLY A 1 93 ? -5.304 -9.774 3.684 1.00 88.88 93 GLY A C 1
ATOM 693 O O . GLY A 1 93 ? -4.574 -9.337 4.571 1.00 88.88 93 GLY A O 1
ATOM 694 N N . GLY A 1 94 ? -6.171 -10.767 3.907 1.00 71.06 94 GLY A N 1
ATOM 695 C CA . GLY A 1 94 ? -6.437 -11.366 5.228 1.00 71.06 94 GLY A CA 1
ATOM 696 C C . GLY A 1 94 ? -5.363 -12.322 5.774 1.00 71.06 94 GLY A C 1
ATOM 697 O O . GLY A 1 94 ? -5.683 -13.180 6.590 1.00 71.06 94 GLY A O 1
ATOM 698 N N . GLY A 1 95 ? -4.115 -12.233 5.309 1.00 65.50 95 GLY A N 1
ATOM 699 C CA . GLY A 1 95 ? -3.019 -13.108 5.728 1.00 65.50 95 GLY A CA 1
ATOM 700 C C . GLY A 1 95 ? -1.666 -12.642 5.195 1.00 65.50 95 GLY A C 1
ATOM 701 O O . GLY A 1 95 ? -1.581 -11.653 4.469 1.00 65.50 95 GLY A O 1
ATOM 702 N N . ILE A 1 96 ? -0.601 -13.364 5.548 1.00 58.75 96 ILE A N 1
ATOM 703 C CA . ILE A 1 96 ? 0.753 -13.101 5.055 1.00 58.75 96 ILE A CA 1
ATOM 704 C C . ILE A 1 96 ? 0.780 -13.328 3.532 1.00 58.75 96 ILE A C 1
ATOM 706 O O . ILE A 1 96 ? 0.823 -14.463 3.058 1.00 58.75 96 ILE A O 1
ATOM 710 N N . GLN A 1 97 ? 0.771 -12.241 2.760 1.00 61.06 97 GLN A N 1
ATOM 711 C CA . GLN A 1 97 ? 0.889 -12.229 1.297 1.00 61.06 97 GLN A CA 1
ATOM 712 C C . GLN A 1 97 ? 2.340 -12.530 0.861 1.00 61.06 97 GLN A C 1
ATOM 714 O O . GLN A 1 97 ? 2.919 -11.797 0.077 1.00 61.06 97 GLN A O 1
ATOM 719 N N . ARG A 1 98 ? 2.986 -13.584 1.377 1.00 56.78 98 ARG A N 1
ATOM 720 C CA . ARG A 1 98 ? 4.398 -13.900 1.047 1.00 56.78 98 ARG A CA 1
ATOM 721 C C . ARG A 1 98 ? 4.580 -14.648 -0.283 1.00 56.78 98 ARG A C 1
ATOM 723 O O . ARG A 1 98 ? 5.711 -14.934 -0.656 1.00 56.78 98 ARG A O 1
ATOM 730 N N . LEU A 1 99 ? 3.502 -14.995 -0.990 1.00 67.00 99 LEU A N 1
ATOM 731 C CA . LEU A 1 99 ? 3.546 -15.903 -2.147 1.00 67.00 99 LEU A CA 1
ATOM 732 C C . LEU A 1 99 ? 2.920 -15.295 -3.408 1.00 67.00 99 LEU A C 1
ATOM 734 O O . LEU A 1 99 ? 2.066 -15.910 -4.043 1.00 67.00 99 LEU A O 1
ATOM 738 N N . TRP A 1 100 ? 3.329 -14.087 -3.781 1.00 76.50 100 TRP A N 1
ATOM 739 C CA . TRP A 1 100 ? 3.004 -13.525 -5.092 1.00 76.50 100 TRP A CA 1
ATOM 740 C C . TRP A 1 100 ? 4.277 -13.269 -5.894 1.00 76.50 100 TRP A C 1
ATOM 742 O O . TRP A 1 100 ? 5.347 -12.995 -5.353 1.00 76.50 100 TRP A O 1
ATOM 752 N N . HIS A 1 101 ? 4.155 -13.404 -7.212 1.00 78.81 101 HIS A N 1
ATOM 753 C CA . HIS A 1 101 ? 5.243 -13.204 -8.156 1.00 78.81 101 HIS A CA 1
ATOM 754 C C . HIS A 1 101 ? 4.794 -12.266 -9.265 1.00 78.81 101 HIS A C 1
ATOM 756 O O . HIS A 1 101 ? 3.713 -12.426 -9.830 1.00 78.81 101 HIS A O 1
ATOM 762 N N . ILE A 1 102 ? 5.665 -11.325 -9.613 1.00 82.81 102 ILE A N 1
ATOM 763 C CA . ILE A 1 102 ? 5.481 -10.456 -10.768 1.00 82.81 102 ILE A CA 1
ATOM 764 C C . ILE A 1 102 ? 6.158 -11.137 -11.955 1.00 82.81 102 ILE A C 1
ATOM 766 O O . ILE A 1 102 ? 7.375 -11.320 -11.961 1.00 82.81 102 ILE A O 1
ATOM 770 N N . SER A 1 103 ? 5.366 -11.519 -12.952 1.00 87.50 103 SER A N 1
ATOM 771 C CA . SER A 1 103 ? 5.885 -11.980 -14.241 1.00 87.50 103 SER A CA 1
ATOM 772 C C . SER A 1 103 ? 5.872 -10.802 -15.205 1.00 87.50 103 SER A C 1
ATOM 774 O O . SER A 1 103 ? 4.801 -10.352 -15.603 1.00 87.50 103 SER A O 1
ATOM 776 N N . ARG A 1 104 ? 7.049 -10.266 -15.539 1.00 84.06 104 ARG A N 1
ATOM 777 C CA . ARG A 1 104 ? 7.179 -9.073 -16.397 1.00 84.06 104 ARG A CA 1
ATOM 778 C C . ARG A 1 104 ? 7.115 -9.430 -17.875 1.00 84.06 104 ARG A C 1
ATOM 780 O O . ARG A 1 104 ? 6.714 -8.618 -18.702 1.00 84.06 104 ARG A O 1
ATOM 787 N N . THR A 1 105 ? 7.506 -10.655 -18.199 1.00 86.50 105 THR A N 1
ATOM 788 C CA . THR A 1 105 ? 7.458 -11.211 -19.546 1.00 86.50 105 THR A CA 1
ATOM 789 C C . THR A 1 105 ? 6.633 -12.493 -19.576 1.00 86.50 105 THR A C 1
ATOM 791 O O . THR A 1 105 ? 6.448 -13.172 -18.562 1.00 86.50 105 THR A O 1
ATOM 794 N N . SER A 1 106 ? 6.172 -12.875 -20.767 1.00 87.12 106 SER A N 1
ATOM 795 C CA . SER A 1 106 ? 5.542 -14.183 -20.990 1.00 87.12 106 SER A CA 1
ATOM 796 C C . SER A 1 106 ? 6.481 -15.346 -20.649 1.00 87.12 106 SER A C 1
ATOM 798 O O . SER A 1 106 ? 6.018 -16.393 -20.205 1.00 87.12 106 SER A O 1
ATOM 800 N N . LYS A 1 107 ? 7.799 -15.153 -20.794 1.00 89.50 107 LYS A N 1
ATOM 801 C CA . LYS A 1 107 ? 8.817 -16.127 -20.386 1.00 89.50 107 LYS A CA 1
ATOM 802 C C . LYS A 1 107 ? 8.844 -16.312 -18.869 1.00 89.50 107 LYS A C 1
ATOM 804 O O . LYS A 1 107 ? 8.839 -17.450 -18.409 1.00 89.50 107 LYS A O 1
ATOM 809 N N . ASP A 1 108 ? 8.834 -15.221 -18.102 1.00 87.06 108 ASP A N 1
ATOM 810 C CA . ASP A 1 108 ? 8.799 -15.284 -16.633 1.00 87.06 108 ASP A CA 1
ATOM 811 C C . ASP A 1 108 ? 7.553 -16.031 -16.155 1.00 87.06 108 ASP A C 1
ATOM 813 O O . ASP A 1 108 ? 7.633 -16.886 -15.272 1.00 87.06 108 ASP A O 1
ATOM 817 N N . LEU A 1 109 ? 6.415 -15.752 -16.799 1.00 88.50 109 LEU A N 1
ATOM 818 C CA . LEU A 1 109 ? 5.161 -16.442 -16.526 1.00 88.50 109 LEU A CA 1
ATOM 819 C C . LEU A 1 109 ? 5.270 -17.937 -16.850 1.00 88.50 109 LEU A C 1
ATOM 821 O O . LEU A 1 109 ? 4.900 -18.766 -16.023 1.00 88.50 109 LEU A O 1
ATOM 825 N N . GLY A 1 110 ? 5.821 -18.289 -18.015 1.00 87.81 110 GLY A N 1
ATOM 826 C CA . GLY A 1 110 ? 6.027 -19.679 -18.425 1.00 87.81 110 GLY A CA 1
ATOM 827 C C . GLY A 1 110 ? 6.889 -20.471 -17.438 1.00 87.81 110 GLY A C 1
ATOM 828 O O . GLY A 1 110 ? 6.501 -21.567 -17.044 1.00 87.81 110 GLY A O 1
ATOM 829 N N . ILE A 1 111 ? 7.991 -19.884 -16.952 1.00 88.38 111 ILE A N 1
ATOM 830 C CA . ILE A 1 111 ? 8.855 -20.492 -15.924 1.00 88.38 111 ILE A CA 1
ATOM 831 C C . ILE A 1 111 ? 8.072 -20.737 -14.627 1.00 88.38 111 ILE A C 1
ATOM 833 O O . ILE A 1 111 ? 8.173 -21.805 -14.027 1.00 88.38 111 ILE A O 1
ATOM 837 N N . ARG A 1 112 ? 7.265 -19.765 -14.182 1.00 85.94 112 ARG A N 1
ATOM 838 C CA . ARG A 1 112 ? 6.486 -19.880 -12.935 1.00 85.94 112 ARG A CA 1
ATOM 839 C C . ARG A 1 112 ? 5.360 -20.902 -13.017 1.00 85.94 112 ARG A C 1
ATOM 841 O O . ARG A 1 112 ? 5.042 -21.519 -12.006 1.00 85.94 112 ARG A O 1
ATOM 848 N N . LEU A 1 113 ? 4.777 -21.076 -14.197 1.00 87.31 113 LEU A N 1
ATOM 849 C CA . LEU A 1 113 ? 3.725 -22.059 -14.442 1.00 87.31 113 LEU A CA 1
ATOM 850 C C . LEU A 1 113 ? 4.272 -23.461 -14.765 1.00 87.31 113 LEU A C 1
ATOM 852 O O . LEU A 1 113 ? 3.476 -24.378 -14.945 1.00 87.31 113 LEU A O 1
ATOM 856 N N . GLY A 1 114 ? 5.598 -23.642 -14.841 1.00 85.25 114 GLY A N 1
ATOM 857 C CA . GLY A 1 114 ? 6.218 -24.912 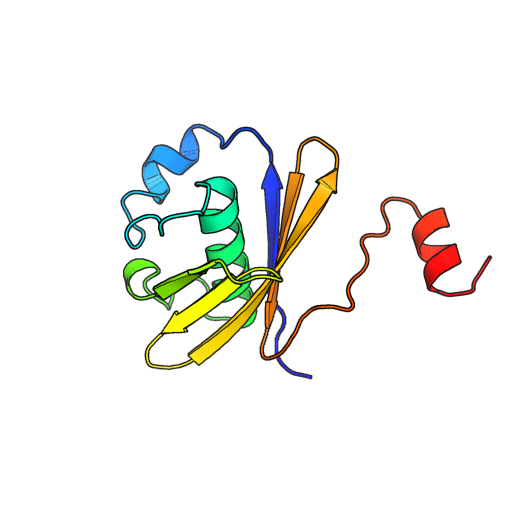-15.239 1.00 85.25 114 GLY A CA 1
ATOM 858 C C . GLY A 1 114 ? 5.964 -25.281 -16.706 1.00 85.25 114 GLY A C 1
ATOM 859 O O . GLY A 1 114 ? 5.952 -26.459 -17.049 1.00 85.25 114 GLY A O 1
ATOM 860 N N . ALA A 1 115 ? 5.710 -24.282 -17.557 1.00 72.00 115 ALA A N 1
ATOM 861 C CA . ALA A 1 115 ? 5.356 -24.436 -18.969 1.00 72.00 115 ALA A CA 1
ATOM 862 C C . ALA A 1 115 ? 6.549 -24.243 -19.933 1.00 72.00 115 ALA A C 1
ATOM 864 O O . ALA A 1 115 ? 6.344 -24.187 -21.146 1.00 72.00 115 ALA A O 1
ATOM 865 N N . LEU A 1 116 ? 7.773 -24.117 -19.400 1.00 54.44 116 LEU A N 1
ATOM 866 C CA . LEU A 1 116 ? 9.041 -23.958 -20.124 1.00 54.44 116 LEU A CA 1
ATOM 867 C C . LEU A 1 116 ? 10.148 -24.790 -19.474 1.00 54.44 116 LEU A C 1
ATOM 869 O O . LEU A 1 116 ? 10.240 -24.742 -18.226 1.00 54.44 116 LEU A O 1
#

InterPro domains:
  IPR037143 4'-phosphopantetheinyl transferase domain superfamily [SSF56214] (3-93)

Radius of gyration: 14.81 Å; chains: 1; bounding box: 30×42×35 Å

Foldseek 3Di:
DQFKFKFKDWPPPPPVVVVVQVQAAPDDPPDDSQLVVQQLRRVCRSVVCPPVDRRNQWDKDADPAGIWIDHPVDIKDWHWDPLDPTMIMIMITDDPPPDDDRDPDPVSVCVVVVND

Secondary structure (DSSP, 8-state):
---EEEEEEESS--TTHHHHGGGSSPPPTT--HHHHHHHHHHHH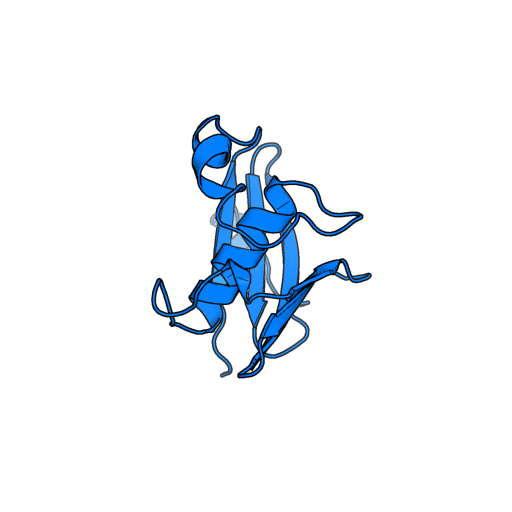HHHT-GGGS-GGG-EEEEETTEEEEE-SS-EEEEEEEESSSSEEEEEEESS---------SHHHHHHHTT--

Sequence (116 aa):
MAPVGLDIEQMPARAGWGDVLPNLAPLPAGLSALQYWTAIEATLKAQRTAFALDPRLLQMCASEDGFQARSPEFAVSGSWCPADDHHLIAVAGGGIQRLWHISRTSKDLGIRLGAL

pLDDT: mean 83.48, std 10.29, range [54.44, 93.69]